Protein AF-A0ABD3FSM4-F1 (afdb_monomer_lite)

Organism: NCBI:txid2107226

Radius of gyration: 14.79 Å; chains: 1; bounding box: 34×30×39 Å

Foldseek 3Di:
DVLLVQLVVLVVQQPQDPVNQVVCCVPPNRDDHHALVSSLVSLVVVVVPDPDDALVSLQSNLVSCVVVVVNVVSLVSLVVSCPDDDDDPVSVVSNVSSVVVNVVD

pLDDT: mean 95.88, std 3.81, range [80.94, 98.75]

Structure (mmCIF, N/CA/C/O backbone):
data_AF-A0ABD3FSM4-F1
#
_entry.id   AF-A0ABD3FSM4-F1
#
loop_
_atom_site.group_PDB
_atom_site.id
_atom_site.type_symbol
_atom_site.label_atom_id
_atom_site.label_alt_id
_atom_site.label_comp_id
_atom_site.label_asym_id
_atom_site.label_entity_id
_atom_site.label_seq_id
_atom_site.pdbx_PDB_ins_code
_atom_site.Cartn_x
_atom_site.Cartn_y
_atom_site.Cartn_z
_atom_site.occupancy
_atom_site.B_iso_or_equiv
_atom_site.auth_seq_id
_atom_site.auth_comp_id
_atom_site.auth_asym_id
_atom_site.auth_atom_id
_atom_site.pdbx_PDB_model_num
ATOM 1 N N . MET A 1 1 ? -2.087 -13.486 6.071 1.00 83.88 1 MET A N 1
ATOM 2 C CA . MET A 1 1 ? -0.710 -13.033 5.758 1.00 83.88 1 MET A CA 1
ATOM 3 C C . MET A 1 1 ? -0.337 -13.217 4.281 1.00 83.88 1 MET A C 1
ATOM 5 O O . MET A 1 1 ? 0.093 -12.253 3.666 1.00 83.88 1 MET A O 1
ATOM 9 N N . THR A 1 2 ? -0.552 -14.388 3.664 1.00 94.38 2 THR A N 1
ATOM 10 C CA . THR A 1 2 ? -0.140 -14.675 2.267 1.00 94.38 2 THR A CA 1
ATOM 11 C C . THR A 1 2 ? -0.638 -13.663 1.231 1.00 94.38 2 THR A C 1
ATOM 13 O O . THR A 1 2 ? 0.160 -13.114 0.478 1.00 94.38 2 THR A O 1
ATOM 16 N N . TYR A 1 3 ? -1.939 -13.350 1.225 1.00 97.44 3 TYR A N 1
ATOM 17 C CA . TYR A 1 3 ? -2.500 -12.362 0.296 1.00 97.44 3 TYR A CA 1
ATOM 18 C C . TYR A 1 3 ? -1.924 -10.956 0.496 1.00 97.44 3 TYR A C 1
ATOM 20 O O . TYR A 1 3 ? -1.719 -10.231 -0.470 1.00 97.44 3 TYR A O 1
ATOM 28 N N . TYR A 1 4 ? -1.605 -10.584 1.737 1.00 96.88 4 TYR A N 1
ATOM 29 C CA . TYR A 1 4 ? -0.984 -9.295 2.021 1.00 96.88 4 TYR A CA 1
ATOM 30 C C . TYR A 1 4 ? 0.414 -9.210 1.397 1.00 96.88 4 TYR A C 1
ATOM 32 O O . TYR A 1 4 ? 0.713 -8.242 0.704 1.00 96.88 4 TYR A O 1
ATOM 40 N N . LEU A 1 5 ? 1.239 -1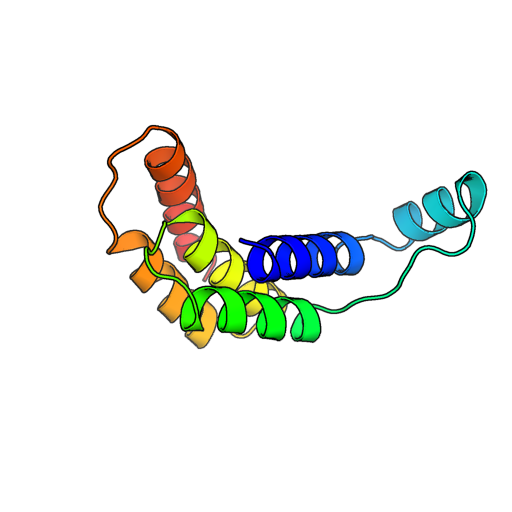0.249 1.570 1.00 97.56 5 LEU A N 1
ATOM 41 C CA . LEU A 1 5 ? 2.579 -10.309 0.979 1.00 97.56 5 LEU A CA 1
ATOM 42 C C . LEU A 1 5 ? 2.534 -10.299 -0.554 1.00 97.56 5 LEU A C 1
ATOM 44 O O . LEU A 1 5 ? 3.320 -9.587 -1.173 1.00 97.56 5 LEU A O 1
ATOM 48 N N . LEU A 1 6 ? 1.582 -11.013 -1.163 1.00 98.00 6 LEU A N 1
ATOM 49 C CA . LEU A 1 6 ? 1.358 -10.958 -2.612 1.00 98.00 6 LEU A CA 1
ATOM 50 C C . LEU A 1 6 ? 0.976 -9.546 -3.071 1.00 98.00 6 LEU A C 1
ATOM 52 O O . LEU A 1 6 ? 1.554 -9.035 -4.024 1.00 98.00 6 LEU A O 1
ATOM 56 N N . GLY A 1 7 ? 0.073 -8.876 -2.352 1.00 98.25 7 GLY A N 1
ATOM 57 C CA . GLY A 1 7 ? -0.282 -7.486 -2.631 1.00 98.25 7 GLY A CA 1
ATOM 58 C C . GLY A 1 7 ? 0.918 -6.538 -2.543 1.00 98.25 7 GLY A C 1
ATOM 59 O O . GLY A 1 7 ? 1.124 -5.716 -3.434 1.00 98.25 7 GLY A O 1
ATOM 60 N N . ARG A 1 8 ? 1.761 -6.688 -1.514 1.00 98.19 8 ARG A N 1
ATOM 61 C CA . ARG A 1 8 ? 3.007 -5.916 -1.352 1.00 98.19 8 ARG A CA 1
ATOM 62 C C . ARG A 1 8 ? 4.009 -6.184 -2.473 1.00 98.19 8 ARG A C 1
ATOM 64 O O . ARG A 1 8 ? 4.637 -5.241 -2.949 1.00 98.19 8 ARG A O 1
ATOM 71 N N . TRP A 1 9 ? 4.132 -7.434 -2.913 1.00 98.12 9 TRP A N 1
ATOM 72 C CA . TRP A 1 9 ? 4.964 -7.796 -4.057 1.00 98.12 9 TRP A CA 1
ATOM 73 C C . TRP A 1 9 ? 4.461 -7.131 -5.344 1.00 98.12 9 TRP A C 1
ATOM 75 O O . TRP A 1 9 ? 5.249 -6.495 -6.039 1.00 98.12 9 TRP A O 1
ATOM 85 N N . CYS A 1 10 ? 3.151 -7.169 -5.613 1.00 98.44 10 CYS A N 1
ATOM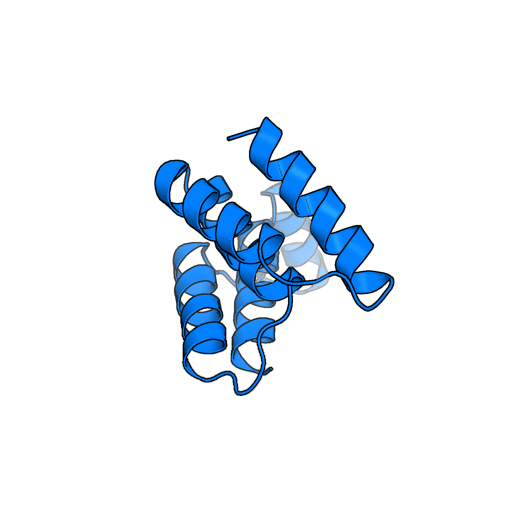 86 C CA . CYS A 1 10 ? 2.557 -6.484 -6.764 1.00 98.44 10 CYS A CA 1
ATOM 87 C C . CYS A 1 10 ? 2.837 -4.974 -6.744 1.00 98.44 10 CYS A C 1
ATOM 89 O O . CYS A 1 10 ? 3.189 -4.416 -7.780 1.00 98.44 10 CYS A O 1
ATOM 91 N N . ILE A 1 11 ? 2.749 -4.316 -5.575 1.00 98.25 11 ILE A N 1
ATOM 92 C CA . ILE A 1 11 ? 3.135 -2.898 -5.430 1.00 98.25 11 ILE A CA 1
ATOM 93 C C . ILE A 1 11 ? 4.600 -2.702 -5.812 1.00 98.25 11 ILE A C 1
ATOM 95 O O . ILE A 1 11 ? 4.894 -1.840 -6.630 1.00 98.25 11 ILE A O 1
ATOM 99 N N . ALA A 1 12 ? 5.510 -3.502 -5.250 1.00 97.81 12 ALA A N 1
ATOM 100 C CA . ALA A 1 12 ? 6.941 -3.362 -5.510 1.00 97.81 12 ALA A CA 1
ATOM 101 C C . ALA A 1 12 ? 7.272 -3.530 -7.001 1.00 97.81 12 ALA A C 1
ATOM 103 O O . ALA A 1 12 ? 8.055 -2.759 -7.547 1.00 97.81 12 ALA A O 1
ATOM 104 N N . ILE A 1 13 ? 6.636 -4.493 -7.677 1.00 97.75 13 ILE A N 1
ATOM 105 C CA 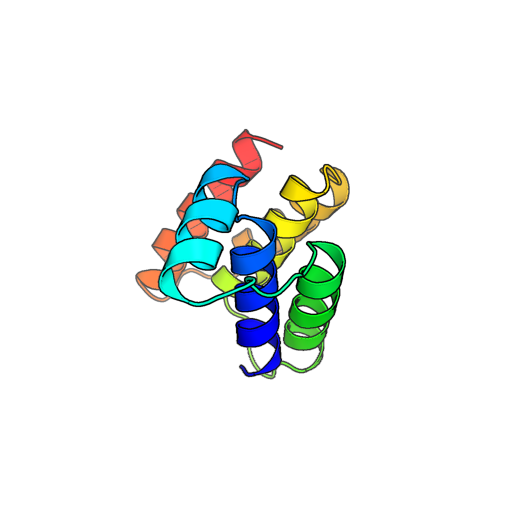. ILE A 1 13 ? 6.814 -4.700 -9.117 1.00 97.75 13 ILE A CA 1
ATOM 106 C C . ILE A 1 13 ? 6.177 -3.578 -9.938 1.00 97.75 13 ILE A C 1
ATOM 108 O O . ILE A 1 13 ? 6.764 -3.169 -10.939 1.00 97.75 13 ILE A O 1
ATOM 112 N N . ALA A 1 14 ? 5.006 -3.068 -9.550 1.00 97.50 14 ALA A N 1
ATOM 113 C CA . ALA A 1 14 ? 4.350 -1.953 -10.232 1.00 97.50 14 ALA A CA 1
ATOM 114 C C . ALA A 1 14 ? 5.131 -0.633 -10.078 1.00 97.50 14 ALA A C 1
ATOM 116 O O . ALA A 1 14 ? 5.158 0.168 -11.012 1.00 97.50 14 ALA A O 1
ATOM 117 N N . ASP A 1 15 ? 5.805 -0.445 -8.941 1.00 97.38 15 ASP A N 1
ATOM 118 C CA . ASP A 1 15 ? 6.584 0.752 -8.606 1.00 97.38 15 ASP A CA 1
ATOM 119 C C . ASP A 1 15 ? 7.914 0.857 -9.362 1.00 97.38 15 ASP A C 1
ATOM 121 O O . ASP A 1 15 ? 8.461 1.956 -9.451 1.00 97.38 15 ASP A O 1
ATOM 125 N N . LEU A 1 16 ? 8.412 -0.244 -9.942 1.00 96.94 16 LEU A N 1
ATOM 126 C CA . LEU A 1 16 ? 9.662 -0.230 -10.700 1.00 96.94 16 LEU A CA 1
ATOM 127 C C . LEU A 1 16 ? 9.599 0.779 -11.850 1.00 96.94 16 LEU A C 1
ATOM 129 O O . LEU A 1 16 ? 8.838 0.625 -12.820 1.00 96.94 16 LEU A O 1
ATOM 133 N N . THR A 1 17 ? 10.481 1.768 -11.775 1.00 96.62 17 THR A N 1
ATOM 134 C CA . THR A 1 17 ? 10.729 2.739 -12.834 1.00 96.62 17 THR A CA 1
ATOM 135 C C . THR A 1 17 ? 11.343 2.067 -14.060 1.00 96.62 17 THR A C 1
ATOM 137 O O . THR A 1 17 ? 11.891 0.964 -14.008 1.00 96.62 17 THR A O 1
ATOM 140 N N . TRP A 1 18 ? 11.308 2.755 -15.200 1.00 95.38 18 TRP A N 1
ATOM 141 C CA . TRP A 1 18 ? 11.942 2.264 -16.425 1.00 95.38 18 TRP A CA 1
ATOM 142 C C . TRP A 1 18 ? 13.438 1.954 -16.247 1.00 95.38 18 TRP A C 1
ATOM 144 O O . TRP A 1 18 ? 13.929 0.967 -16.796 1.00 95.38 18 TRP A O 1
ATOM 154 N N . LEU A 1 19 ? 14.153 2.767 -15.460 1.00 97.44 19 LEU A N 1
ATOM 155 C CA . LEU A 1 19 ? 15.579 2.569 -15.206 1.00 97.44 19 LEU A CA 1
ATOM 156 C C . LEU A 1 19 ? 15.825 1.329 -14.338 1.00 97.44 19 LEU A C 1
ATOM 158 O O . LEU A 1 19 ? 16.668 0.504 -14.683 1.00 97.44 19 LEU A O 1
ATOM 162 N N . GLU A 1 20 ? 15.054 1.157 -13.265 1.00 97.00 20 GLU A N 1
ATOM 163 C CA . GLU A 1 20 ? 15.148 -0.028 -12.402 1.00 97.00 20 GLU A CA 1
ATOM 164 C C . GLU A 1 20 ? 14.799 -1.304 -13.171 1.00 97.00 20 GLU A C 1
ATOM 166 O O . GLU A 1 20 ? 15.497 -2.309 -13.043 1.00 97.00 20 GLU A O 1
ATOM 171 N N . ARG A 1 21 ? 13.789 -1.259 -14.052 1.00 96.81 21 ARG A N 1
ATOM 172 C CA . ARG A 1 21 ? 13.452 -2.391 -14.930 1.00 96.81 21 ARG A CA 1
ATOM 173 C C . ARG A 1 21 ? 14.601 -2.762 -15.859 1.00 96.81 21 ARG A C 1
ATOM 175 O O . ARG A 1 21 ? 14.850 -3.947 -16.058 1.00 96.81 21 ARG A O 1
ATOM 182 N N . LYS A 1 22 ? 15.311 -1.775 -16.414 1.00 97.25 22 LYS A N 1
ATOM 183 C CA . LYS A 1 22 ? 16.495 -2.023 -17.250 1.00 97.25 22 LYS A CA 1
ATOM 184 C C . LYS A 1 22 ? 17.647 -2.634 -16.461 1.00 97.25 22 LYS A C 1
ATOM 186 O O . LYS A 1 22 ? 18.264 -3.580 -16.941 1.00 97.25 22 LYS A O 1
ATOM 191 N N . ALA A 1 23 ? 17.919 -2.118 -15.265 1.00 97.44 23 ALA A N 1
ATOM 192 C CA . ALA A 1 23 ? 18.959 -2.663 -14.398 1.00 97.44 23 ALA A CA 1
ATOM 193 C C . ALA A 1 23 ? 18.644 -4.114 -13.991 1.00 97.44 23 ALA A C 1
ATOM 195 O O . ALA A 1 23 ? 19.496 -4.990 -14.124 1.00 97.44 23 ALA A O 1
ATOM 196 N N . ALA A 1 24 ? 17.400 -4.390 -13.588 1.00 95.75 24 ALA A N 1
ATOM 197 C CA . ALA A 1 24 ? 16.942 -5.741 -13.275 1.00 95.75 24 ALA A CA 1
ATOM 198 C C . ALA A 1 24 ? 17.049 -6.678 -14.489 1.00 95.75 24 ALA A C 1
ATOM 200 O O . ALA A 1 24 ? 17.544 -7.793 -14.348 1.00 95.75 24 ALA A O 1
ATOM 201 N N . ALA A 1 25 ? 16.672 -6.201 -15.683 1.00 96.81 25 ALA A N 1
ATOM 202 C CA . ALA A 1 25 ? 16.789 -6.958 -16.928 1.00 96.81 25 ALA A CA 1
ATOM 203 C C . ALA A 1 25 ? 18.225 -7.398 -17.234 1.00 96.81 25 ALA A C 1
ATOM 205 O O . ALA A 1 25 ? 18.438 -8.525 -17.677 1.00 96.81 25 ALA A O 1
ATOM 206 N N . LEU A 1 26 ? 19.201 -6.521 -16.981 1.00 97.44 26 LEU A N 1
ATOM 207 C CA . LEU A 1 26 ? 20.615 -6.806 -17.210 1.00 97.44 26 LEU A CA 1
ATOM 208 C C . LEU A 1 26 ? 21.171 -7.847 -16.227 1.00 97.44 26 LEU A C 1
ATOM 210 O O . LEU A 1 26 ? 21.948 -8.705 -16.632 1.00 97.44 26 LEU A O 1
ATOM 214 N N . LEU A 1 27 ? 20.791 -7.761 -14.949 1.00 97.38 27 LEU A N 1
ATOM 215 C CA . LEU A 1 27 ? 21.348 -8.605 -13.885 1.00 97.38 27 LEU A CA 1
ATOM 216 C C . LEU A 1 27 ? 20.645 -9.962 -13.755 1.00 97.38 27 LEU A C 1
ATOM 218 O O . LEU A 1 27 ? 21.294 -10.964 -13.465 1.00 97.38 27 LEU A O 1
ATOM 222 N N . PHE A 1 28 ? 19.325 -9.992 -13.945 1.00 95.94 28 PHE A N 1
ATOM 223 C CA . PHE A 1 28 ? 18.472 -11.130 -13.585 1.00 95.94 28 PHE A CA 1
ATOM 224 C C . PHE A 1 28 ? 17.551 -11.595 -14.724 1.00 95.94 28 PHE A C 1
ATOM 226 O O . PHE A 1 28 ? 16.744 -12.502 -14.530 1.00 95.94 28 PHE A O 1
ATOM 233 N N . GLY A 1 29 ? 17.656 -10.996 -15.913 1.00 95.50 29 GLY A N 1
ATOM 234 C CA . GLY A 1 29 ? 16.711 -11.218 -17.008 1.00 95.50 29 GLY A CA 1
ATOM 235 C C . GLY A 1 29 ? 15.414 -10.421 -16.838 1.00 95.50 29 GLY A C 1
ATOM 236 O O . GLY A 1 29 ? 15.263 -9.645 -15.894 1.00 95.50 29 GLY A O 1
ATOM 237 N N . LYS A 1 30 ? 14.476 -10.566 -17.788 1.00 94.69 30 LYS A N 1
ATOM 238 C CA . LYS A 1 30 ? 13.258 -9.736 -17.852 1.00 94.69 30 LYS A CA 1
ATOM 239 C C . LYS A 1 30 ? 12.526 -9.749 -16.492 1.00 94.69 30 LYS A C 1
ATOM 241 O O . LYS A 1 30 ? 12.057 -10.816 -16.092 1.00 94.69 30 LYS A O 1
ATOM 246 N N . PRO A 1 31 ? 12.389 -8.597 -15.802 1.00 93.50 31 PRO A N 1
ATOM 247 C CA . PRO A 1 31 ? 11.687 -8.559 -14.529 1.00 93.50 31 PRO A CA 1
ATOM 248 C C . PRO A 1 31 ? 10.204 -8.896 -14.734 1.00 93.50 31 PRO A C 1
ATOM 250 O O . PRO A 1 31 ? 9.653 -8.600 -15.802 1.00 93.50 31 PRO A O 1
ATOM 253 N N . PRO A 1 32 ? 9.544 -9.487 -13.726 1.00 94.69 32 PRO A N 1
ATOM 254 C CA . PRO A 1 32 ? 8.116 -9.749 -13.793 1.00 94.69 32 PRO A CA 1
ATOM 255 C C . PRO A 1 32 ? 7.320 -8.447 -13.956 1.00 94.69 32 PRO A C 1
ATOM 257 O O . PRO A 1 32 ? 7.793 -7.341 -13.671 1.00 94.69 32 PRO A O 1
ATOM 260 N N . GLU A 1 33 ? 6.084 -8.593 -14.415 1.00 95.12 33 GLU A N 1
ATOM 261 C CA . GLU A 1 33 ? 5.125 -7.503 -14.562 1.00 95.12 33 GLU A CA 1
ATOM 262 C C . GLU A 1 33 ? 3.983 -7.707 -13.565 1.00 95.12 33 GLU A C 1
ATOM 264 O O . GLU A 1 33 ? 3.580 -8.835 -13.288 1.00 95.12 33 GLU A O 1
ATOM 269 N N . SER A 1 34 ? 3.499 -6.606 -12.997 1.00 97.75 34 SER A N 1
ATOM 270 C CA . SER A 1 34 ? 2.307 -6.573 -12.158 1.00 97.75 34 SER A CA 1
ATOM 271 C C . SER A 1 34 ? 1.751 -5.150 -12.123 1.00 97.75 34 SER A C 1
ATOM 273 O O . SER A 1 34 ? 2.367 -4.218 -12.649 1.00 97.75 34 SER A O 1
ATOM 275 N N . SER A 1 35 ? 0.577 -4.977 -11.524 1.00 98.31 35 SER A N 1
ATOM 276 C CA . SER A 1 35 ? -0.162 -3.718 -11.517 1.00 98.31 35 SER A CA 1
ATOM 277 C C . SER A 1 35 ? -0.723 -3.359 -10.142 1.00 98.31 35 SER A C 1
ATOM 279 O O . SER A 1 35 ? -0.889 -4.198 -9.254 1.00 98.31 35 SER A O 1
ATOM 281 N N . TYR A 1 36 ? -1.103 -2.090 -9.993 1.00 98.50 36 TYR A N 1
ATOM 282 C CA . TYR A 1 36 ? -1.848 -1.629 -8.825 1.00 98.50 36 TYR A CA 1
ATOM 283 C C . TYR A 1 36 ? -3.226 -2.296 -8.692 1.00 98.50 36 TYR A C 1
ATOM 285 O O . TYR A 1 36 ? -3.720 -2.429 -7.577 1.00 98.50 36 TYR A O 1
ATOM 293 N N . ASP A 1 37 ? -3.840 -2.743 -9.790 1.00 98.38 37 ASP A N 1
ATOM 294 C CA . ASP A 1 37 ? -5.107 -3.485 -9.753 1.00 98.38 37 ASP A CA 1
ATOM 295 C C . ASP A 1 37 ? -4.941 -4.883 -9.155 1.00 98.38 37 ASP A C 1
ATOM 297 O O . ASP A 1 37 ? -5.726 -5.296 -8.300 1.00 98.38 37 ASP A O 1
ATOM 301 N N . GLU A 1 38 ? -3.878 -5.595 -9.536 1.00 98.31 38 GLU A N 1
ATOM 302 C CA . GLU A 1 38 ? -3.536 -6.881 -8.922 1.00 98.31 38 GLU A CA 1
ATOM 303 C C . GLU A 1 38 ? -3.180 -6.722 -7.445 1.00 98.31 38 GLU A C 1
ATOM 305 O O . GLU A 1 38 ? -3.677 -7.479 -6.607 1.00 98.31 38 GLU A O 1
ATOM 310 N N . ALA A 1 39 ? -2.389 -5.695 -7.112 1.00 98.56 39 ALA A N 1
ATOM 311 C CA . ALA A 1 39 ? -2.081 -5.367 -5.726 1.00 98.56 39 ALA A CA 1
ATOM 312 C C . ALA A 1 39 ? -3.358 -5.151 -4.908 1.00 98.56 39 ALA A C 1
ATOM 314 O O . ALA A 1 39 ? -3.518 -5.740 -3.838 1.00 98.56 39 ALA A O 1
ATOM 315 N N . LEU A 1 40 ? -4.290 -4.348 -5.427 1.00 98.44 40 LEU A N 1
ATOM 316 C CA . LEU A 1 40 ? -5.540 -4.043 -4.746 1.00 98.44 40 LEU A CA 1
ATOM 317 C C . LEU A 1 40 ? -6.398 -5.295 -4.545 1.00 98.44 40 LEU A C 1
ATOM 319 O O . LEU A 1 40 ? -6.898 -5.516 -3.444 1.00 98.44 40 LEU A O 1
ATOM 323 N N . LYS A 1 41 ? -6.516 -6.148 -5.569 1.00 98.50 41 LYS A N 1
ATOM 324 C CA . LYS A 1 41 ? -7.235 -7.427 -5.481 1.00 98.50 41 LYS A CA 1
ATOM 325 C C . LYS A 1 41 ? -6.703 -8.289 -4.335 1.00 98.50 41 LYS A C 1
ATOM 327 O O . LYS A 1 41 ? -7.488 -8.796 -3.533 1.00 98.50 41 LYS A O 1
ATOM 332 N N . PHE A 1 42 ? -5.384 -8.448 -4.237 1.00 98.56 42 PHE A N 1
ATOM 333 C CA . PHE A 1 42 ? -4.782 -9.256 -3.179 1.00 98.56 42 PHE A CA 1
ATOM 334 C C . PHE A 1 42 ? -4.893 -8.604 -1.801 1.00 98.56 42 PHE A C 1
ATOM 336 O O . PHE A 1 42 ? -5.200 -9.296 -0.834 1.00 98.56 42 PHE A O 1
ATOM 343 N N . LEU A 1 43 ? -4.706 -7.288 -1.687 1.00 98.25 43 LEU A N 1
ATOM 344 C CA . LEU A 1 43 ? -4.820 -6.596 -0.401 1.00 98.25 43 LEU A CA 1
ATOM 345 C C . LEU A 1 43 ? -6.255 -6.582 0.135 1.00 98.25 43 LEU A C 1
ATOM 347 O O . LEU A 1 43 ? -6.451 -6.817 1.325 1.00 98.25 43 LEU A O 1
ATOM 351 N N . LEU A 1 44 ? -7.256 -6.374 -0.725 1.00 98.00 44 LEU A N 1
ATOM 352 C CA . LEU A 1 44 ? -8.664 -6.480 -0.335 1.00 98.00 44 LEU A CA 1
ATOM 353 C C . LEU A 1 44 ? -9.007 -7.908 0.088 1.00 98.00 44 LEU A C 1
ATOM 355 O O . LEU A 1 44 ? -9.656 -8.094 1.113 1.00 98.00 44 LEU A O 1
ATOM 359 N N . LYS A 1 45 ? -8.500 -8.923 -0.629 1.00 97.88 45 LYS A N 1
ATOM 360 C CA . LYS A 1 45 ? -8.670 -10.315 -0.198 1.00 97.88 45 LYS A CA 1
ATOM 361 C C . LYS A 1 45 ? -7.998 -10.578 1.147 1.00 97.88 45 LYS A C 1
ATOM 363 O O . LYS A 1 45 ? -8.532 -11.325 1.958 1.00 97.88 45 LYS A O 1
ATOM 368 N N . ALA A 1 46 ? -6.837 -9.971 1.391 1.00 96.62 46 ALA A N 1
ATOM 369 C CA . ALA A 1 46 ? -6.136 -10.080 2.662 1.00 96.62 46 ALA A CA 1
ATOM 370 C C . ALA A 1 46 ? -6.936 -9.479 3.821 1.00 96.62 46 ALA A C 1
ATOM 372 O O . ALA A 1 46 ? -6.861 -10.022 4.915 1.00 96.62 46 ALA A O 1
ATOM 373 N N . ASP A 1 47 ? -7.660 -8.384 3.588 1.00 95.88 47 ASP A N 1
ATOM 374 C CA . ASP A 1 47 ? -8.552 -7.771 4.574 1.00 95.88 47 ASP A CA 1
ATOM 375 C C . ASP A 1 47 ? -9.806 -8.623 4.816 1.00 95.88 47 ASP A C 1
ATOM 377 O O . ASP A 1 47 ? -10.146 -8.891 5.962 1.00 95.88 47 ASP A O 1
ATOM 381 N N . GLU A 1 48 ? -10.416 -9.142 3.745 1.00 95.88 48 GLU A N 1
ATOM 382 C CA . GLU A 1 48 ? -11.614 -9.995 3.789 1.00 95.88 48 GLU A CA 1
ATOM 383 C C . GLU A 1 48 ? -11.418 -11.274 4.621 1.00 95.88 48 GLU A C 1
ATOM 385 O O . GLU A 1 48 ? -12.314 -11.674 5.358 1.00 95.88 48 GLU A O 1
ATOM 390 N N . VAL A 1 49 ? -10.261 -11.936 4.502 1.00 95.88 49 VAL A N 1
ATOM 391 C CA . VAL A 1 49 ? -10.008 -13.232 5.168 1.00 95.88 49 VAL A CA 1
ATOM 392 C C . VAL A 1 49 ? -9.313 -13.108 6.523 1.00 95.88 49 VAL A C 1
ATOM 394 O O . VAL A 1 49 ? -8.935 -14.120 7.114 1.00 95.88 49 VAL A O 1
ATOM 397 N N . ALA A 1 50 ? -9.043 -11.892 6.989 1.00 90.19 50 ALA A N 1
ATOM 398 C CA . ALA A 1 50 ? -8.255 -11.708 8.195 1.00 90.19 50 ALA A CA 1
ATOM 399 C C . ALA A 1 50 ? -9.079 -11.899 9.471 1.00 90.19 50 ALA A C 1
ATOM 401 O O . ALA A 1 50 ? -10.185 -11.386 9.598 1.00 90.19 50 ALA A O 1
ATOM 402 N N . THR A 1 51 ? -8.485 -12.577 10.451 1.00 88.88 51 THR A N 1
ATOM 403 C CA . THR A 1 51 ? -9.047 -12.733 11.802 1.00 88.88 51 THR A CA 1
ATOM 404 C C . THR A 1 51 ? -8.799 -11.514 12.688 1.00 88.88 51 THR A C 1
ATOM 406 O O . THR A 1 51 ? -9.580 -11.231 13.586 1.00 88.88 51 THR A O 1
ATOM 409 N N . GLU A 1 52 ? -7.725 -10.775 12.418 1.00 87.62 52 GLU A N 1
ATOM 410 C CA . GLU A 1 52 ? -7.354 -9.539 13.110 1.00 87.62 52 GLU A CA 1
ATOM 411 C C . GLU A 1 52 ? -7.054 -8.467 12.071 1.00 87.62 52 GLU A C 1
ATOM 413 O O . GLU A 1 52 ? -6.628 -8.803 10.967 1.00 87.62 52 GLU A O 1
ATOM 418 N N . VAL A 1 53 ? -7.238 -7.183 12.389 1.00 88.44 53 VAL A N 1
ATOM 419 C CA . VAL A 1 53 ? -6.929 -6.056 11.492 1.00 88.44 53 VAL A CA 1
ATOM 420 C C . VAL A 1 53 ? -5.860 -5.165 12.113 1.00 88.44 53 VAL A C 1
ATOM 422 O O . VAL A 1 53 ? -5.997 -4.725 13.245 1.00 88.44 53 VAL A O 1
ATOM 425 N N . TRP A 1 54 ? -4.804 -4.890 11.349 1.00 91.44 54 TRP A N 1
ATOM 426 C CA . TRP A 1 54 ? -3.675 -4.040 11.745 1.00 91.44 54 TRP A CA 1
ATOM 427 C C . TRP A 1 54 ? -3.500 -2.858 10.790 1.00 91.44 54 TRP A C 1
ATOM 429 O O . TRP A 1 54 ? -3.888 -2.919 9.615 1.00 91.44 54 TRP A O 1
ATOM 439 N N . LYS A 1 55 ? -2.916 -1.774 11.303 1.00 94.19 55 LYS A N 1
ATOM 440 C CA . LYS A 1 55 ? -2.924 -0.455 10.659 1.00 94.19 55 LYS A CA 1
ATOM 441 C C . LYS A 1 55 ? -2.218 -0.430 9.303 1.00 94.19 55 LYS A C 1
ATOM 443 O O . LYS A 1 55 ? -2.786 0.071 8.331 1.00 94.19 55 LYS A O 1
ATOM 448 N N . GLU A 1 56 ? -1.036 -1.035 9.215 1.00 94.31 56 GLU A N 1
ATOM 449 C CA . GLU A 1 56 ? -0.222 -1.085 7.991 1.00 94.31 56 GLU A CA 1
ATOM 450 C C . GLU A 1 56 ? -0.961 -1.759 6.817 1.00 94.31 56 GLU A C 1
ATOM 452 O O . GLU A 1 56 ? -0.793 -1.365 5.663 1.00 94.31 56 GLU A O 1
ATOM 457 N N . ARG A 1 57 ? -1.836 -2.745 7.066 1.00 95.06 57 ARG A N 1
ATOM 458 C CA . ARG A 1 57 ? -2.635 -3.364 5.987 1.00 95.06 57 ARG A CA 1
ATOM 459 C C . ARG A 1 57 ? -3.634 -2.401 5.376 1.00 95.06 57 ARG A C 1
ATOM 461 O O . ARG A 1 57 ? -3.720 -2.322 4.153 1.00 95.06 57 ARG A O 1
ATOM 468 N N . LEU A 1 58 ? -4.387 -1.693 6.212 1.00 97.38 58 LEU A N 1
ATOM 469 C CA . LEU A 1 58 ? -5.368 -0.720 5.735 1.00 97.38 58 LEU A CA 1
ATOM 470 C C . LEU A 1 58 ? -4.666 0.432 5.008 1.00 97.38 58 LEU A C 1
ATOM 472 O O . LEU A 1 58 ? -5.129 0.891 3.962 1.00 97.38 58 LEU A O 1
ATOM 476 N N . LEU A 1 59 ? -3.500 0.836 5.517 1.00 97.62 59 LEU A N 1
ATOM 477 C CA . LEU A 1 59 ? -2.655 1.836 4.882 1.00 97.62 59 LEU A CA 1
ATOM 478 C C . LEU A 1 59 ? -2.142 1.383 3.506 1.00 97.62 59 LEU A C 1
ATOM 480 O O . LEU A 1 59 ? -2.177 2.177 2.567 1.00 97.62 59 LEU A O 1
ATOM 484 N N . ALA A 1 60 ? -1.724 0.124 3.348 1.00 98.00 60 ALA A N 1
ATOM 485 C CA . ALA A 1 60 ? -1.300 -0.404 2.050 1.00 98.00 60 ALA A CA 1
ATOM 486 C C . ALA A 1 60 ? -2.425 -0.312 1.002 1.00 98.00 60 ALA A C 1
ATOM 488 O O . ALA A 1 60 ? -2.180 0.098 -0.132 1.00 98.00 60 ALA A O 1
ATOM 489 N N . ILE A 1 61 ? -3.673 -0.615 1.383 1.00 98.56 61 ILE A N 1
ATOM 490 C CA . ILE A 1 61 ? -4.840 -0.466 0.496 1.00 98.56 61 ILE A CA 1
ATOM 491 C C . ILE A 1 6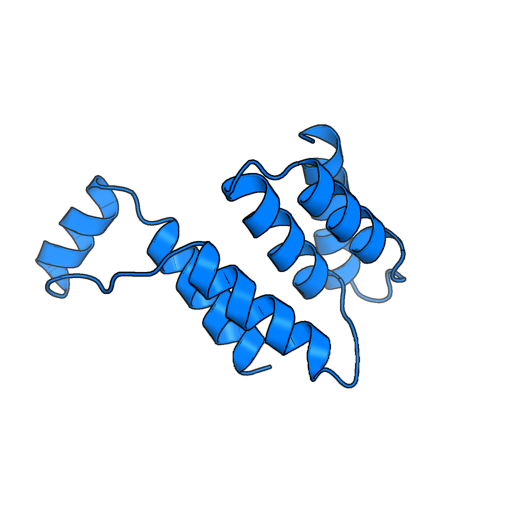1 ? -5.032 1.007 0.104 1.00 98.56 61 ILE A C 1
ATOM 493 O O . ILE A 1 61 ? -5.179 1.325 -1.079 1.00 98.56 61 ILE A O 1
ATOM 497 N N . ALA A 1 62 ? -4.970 1.921 1.076 1.00 98.50 62 ALA A N 1
ATOM 498 C CA . ALA A 1 62 ? -5.094 3.355 0.826 1.00 98.50 62 ALA A CA 1
ATOM 499 C C . ALA A 1 62 ? -4.014 3.895 -0.128 1.00 98.50 62 ALA A C 1
ATOM 501 O O . ALA A 1 62 ? -4.314 4.675 -1.033 1.00 98.50 62 ALA A O 1
ATOM 502 N N . GLN A 1 63 ? -2.761 3.463 0.045 1.00 98.50 63 GLN A N 1
ATOM 503 C CA . GLN A 1 63 ? -1.638 3.850 -0.814 1.00 98.50 63 GLN A CA 1
ATOM 504 C C . GLN A 1 63 ? -1.851 3.411 -2.264 1.00 98.50 63 GLN A C 1
ATOM 506 O O . GLN A 1 63 ? -1.544 4.170 -3.185 1.00 98.50 63 GLN A O 1
ATOM 511 N N . VAL A 1 64 ? -2.405 2.215 -2.478 1.00 98.56 64 VAL A N 1
ATOM 512 C CA . VAL A 1 64 ? -2.717 1.715 -3.822 1.00 98.56 64 VAL A CA 1
ATOM 513 C C . VAL A 1 64 ? -3.821 2.546 -4.472 1.00 98.56 64 VAL A C 1
ATOM 515 O O . VAL A 1 64 ? -3.647 2.980 -5.610 1.00 98.56 64 VAL A O 1
ATOM 518 N N . TYR A 1 65 ? -4.906 2.860 -3.756 1.00 98.75 65 TYR A N 1
ATOM 519 C CA . TYR A 1 65 ? -5.939 3.765 -4.277 1.00 98.75 65 TYR A CA 1
ATOM 520 C C . TYR A 1 65 ? -5.380 5.156 -4.611 1.00 98.75 65 TYR A C 1
ATOM 522 O O . TYR A 1 65 ? -5.663 5.686 -5.686 1.00 98.75 65 TYR A O 1
ATOM 530 N N . HIS A 1 66 ? -4.504 5.712 -3.765 1.00 98.50 66 HIS A N 1
ATOM 531 C CA . HIS A 1 66 ? -3.820 6.976 -4.052 1.00 98.50 66 HIS A CA 1
ATOM 532 C C . HIS A 1 66 ? -2.960 6.884 -5.326 1.00 98.50 66 HIS A C 1
ATOM 534 O O . HIS A 1 66 ? -3.031 7.764 -6.182 1.00 98.50 66 HIS A O 1
ATOM 540 N N . LYS A 1 67 ? -2.168 5.814 -5.498 1.00 97.69 67 LYS A N 1
ATOM 541 C CA . LYS A 1 67 ? -1.364 5.574 -6.717 1.00 97.69 67 LYS A CA 1
ATOM 542 C C . LYS A 1 67 ? -2.236 5.419 -7.969 1.00 97.69 67 LYS A C 1
ATOM 544 O O . LYS A 1 67 ? -1.838 5.857 -9.046 1.00 97.69 67 LYS A O 1
ATOM 549 N N . LYS A 1 68 ? -3.446 4.874 -7.818 1.00 97.75 68 LYS A N 1
ATOM 550 C CA . LYS A 1 68 ? -4.480 4.806 -8.864 1.00 97.75 68 LYS A CA 1
ATOM 551 C C . LYS A 1 68 ? -5.257 6.116 -9.063 1.00 97.75 68 LYS A C 1
ATOM 553 O O . LYS A 1 68 ? -6.105 6.167 -9.946 1.00 97.75 68 LYS A O 1
ATOM 558 N N . LYS A 1 69 ? -4.952 7.168 -8.291 1.00 97.88 69 LYS A N 1
ATOM 559 C CA . LYS A 1 69 ? -5.635 8.476 -8.284 1.00 97.88 69 LYS A CA 1
ATOM 560 C C . LYS A 1 69 ? -7.116 8.418 -7.884 1.00 97.88 69 LYS A C 1
ATOM 562 O O . LYS A 1 69 ? -7.857 9.365 -8.125 1.00 97.88 69 LYS A O 1
ATOM 567 N N . ASP A 1 70 ? -7.538 7.338 -7.233 1.00 98.44 70 ASP A N 1
ATOM 568 C CA . ASP A 1 70 ? -8.854 7.241 -6.603 1.00 98.44 70 ASP A CA 1
ATOM 569 C C . ASP A 1 70 ? -8.759 7.791 -5.175 1.00 98.44 70 ASP A C 1
ATOM 571 O O . ASP A 1 70 ? -8.631 7.071 -4.180 1.00 98.44 70 ASP A O 1
ATOM 575 N N . TYR A 1 71 ? -8.724 9.120 -5.089 1.00 98.44 71 TYR A N 1
ATOM 576 C CA . TYR A 1 71 ? -8.568 9.836 -3.827 1.00 98.44 71 TYR A CA 1
ATOM 577 C C . TYR A 1 71 ? -9.740 9.634 -2.849 1.00 98.44 71 TYR A C 1
ATOM 579 O O . TYR A 1 71 ? -9.469 9.488 -1.653 1.00 98.44 71 TYR A O 1
ATOM 587 N N . PRO A 1 72 ? -11.015 9.564 -3.291 1.00 98.56 72 PRO A N 1
ATOM 588 C CA . PRO A 1 72 ? -12.130 9.246 -2.398 1.00 98.56 72 PRO A CA 1
ATOM 589 C C . PRO A 1 72 ? -11.983 7.876 -1.720 1.00 98.56 72 PRO A C 1
ATOM 591 O O . PRO A 1 72 ? -12.130 7.771 -0.494 1.00 98.56 72 PRO A O 1
ATOM 594 N N . ALA A 1 73 ? -11.634 6.831 -2.480 1.00 98.38 73 ALA A N 1
ATOM 595 C CA . ALA A 1 73 ? -11.394 5.512 -1.903 1.00 98.38 73 ALA A CA 1
ATOM 596 C C . ALA A 1 73 ? -10.166 5.532 -0.985 1.00 98.38 73 ALA A C 1
ATOM 598 O O . ALA A 1 73 ? -10.236 5.042 0.145 1.00 98.38 73 ALA A O 1
ATOM 599 N N . ALA A 1 74 ? -9.068 6.168 -1.408 1.00 98.69 74 ALA A N 1
ATOM 600 C CA . ALA A 1 74 ? -7.869 6.300 -0.584 1.00 98.69 74 ALA A CA 1
ATOM 601 C C . ALA A 1 74 ? -8.184 6.944 0.776 1.00 98.69 74 ALA A C 1
ATOM 603 O O . ALA A 1 74 ? -7.833 6.379 1.811 1.00 98.69 74 ALA A O 1
ATOM 604 N N . ARG A 1 75 ? -8.920 8.064 0.791 1.00 98.69 75 ARG A N 1
ATOM 605 C CA . ARG A 1 75 ? -9.327 8.768 2.019 1.00 98.69 75 ARG A CA 1
ATOM 606 C C . ARG A 1 75 ? -10.165 7.873 2.931 1.00 98.69 75 ARG A C 1
ATOM 608 O O . ARG A 1 75 ? -9.918 7.824 4.134 1.00 98.69 75 ARG A O 1
ATOM 615 N N . THR A 1 76 ? -11.093 7.108 2.356 1.00 98.62 76 THR A N 1
ATOM 616 C CA . THR A 1 76 ? -11.906 6.130 3.099 1.00 98.62 76 THR A CA 1
ATOM 617 C C . THR A 1 76 ? -11.026 5.111 3.828 1.00 98.62 76 THR A C 1
ATOM 619 O O . THR A 1 76 ? -11.212 4.868 5.020 1.00 98.62 76 THR A O 1
ATOM 622 N N . TRP A 1 77 ? -10.031 4.540 3.146 1.00 98.50 77 TRP A N 1
ATOM 623 C CA . TRP A 1 77 ? -9.129 3.550 3.744 1.00 98.50 77 TRP A CA 1
ATOM 624 C C . TRP A 1 77 ? -8.142 4.155 4.748 1.00 98.50 77 TRP A C 1
ATOM 626 O O . TRP A 1 77 ? -7.868 3.525 5.770 1.00 98.50 77 TRP A O 1
ATOM 636 N N . VAL A 1 78 ? -7.674 5.389 4.529 1.00 98.50 78 VAL A N 1
ATOM 637 C CA . VAL A 1 78 ? -6.869 6.114 5.526 1.00 98.50 78 VAL A CA 1
ATOM 638 C C . VAL A 1 78 ? -7.657 6.323 6.817 1.00 98.50 78 VAL A C 1
ATOM 640 O O . VAL A 1 78 ? -7.133 6.049 7.894 1.00 98.50 78 VAL A O 1
ATOM 643 N N . HIS A 1 79 ? -8.923 6.741 6.739 1.00 98.50 79 HIS A N 1
ATOM 644 C CA . HIS A 1 79 ? -9.750 6.905 7.937 1.00 98.50 79 HIS A CA 1
ATOM 645 C C . HIS A 1 79 ? -9.962 5.586 8.684 1.00 98.50 79 HIS A C 1
ATOM 647 O O . HIS A 1 79 ? -9.851 5.570 9.909 1.00 98.50 79 HIS A O 1
ATOM 653 N N . LYS A 1 80 ? -10.172 4.468 7.972 1.00 97.38 80 LYS A N 1
ATOM 654 C CA . LYS A 1 80 ? -10.219 3.138 8.604 1.00 97.38 80 LYS A CA 1
ATOM 655 C C . LYS A 1 80 ? -8.913 2.811 9.340 1.00 97.38 80 LYS A C 1
ATOM 657 O O . LYS A 1 80 ? -8.958 2.319 10.461 1.00 97.38 80 LYS A O 1
ATOM 662 N N . ALA A 1 81 ? -7.757 3.112 8.743 1.00 97.12 81 ALA A N 1
ATOM 663 C CA . ALA A 1 81 ? -6.455 2.894 9.377 1.00 97.12 81 ALA A CA 1
ATOM 664 C C . ALA A 1 81 ? -6.270 3.753 10.643 1.00 97.12 81 ALA A C 1
ATOM 666 O O . ALA A 1 81 ? -5.826 3.253 11.680 1.00 97.12 81 ALA A O 1
ATOM 667 N N . LEU A 1 82 ? -6.639 5.035 10.583 1.00 97.00 82 LEU A N 1
ATOM 668 C CA . LEU A 1 82 ? -6.534 5.966 11.711 1.00 97.00 82 LEU A CA 1
ATOM 669 C C . LEU A 1 82 ? -7.501 5.635 12.857 1.00 97.00 82 LEU A C 1
ATOM 671 O O . LEU A 1 82 ? -7.192 5.954 13.999 1.00 97.00 82 LEU A O 1
ATOM 675 N N . ALA A 1 83 ? -8.627 4.978 12.568 1.00 96.38 83 ALA A N 1
ATOM 676 C CA . ALA A 1 83 ? -9.596 4.548 13.575 1.00 96.38 83 ALA A CA 1
ATOM 677 C C . ALA A 1 83 ? -9.132 3.341 14.410 1.00 96.38 83 ALA A C 1
ATOM 679 O O . ALA A 1 83 ? -9.661 3.114 15.496 1.00 96.38 83 ALA A O 1
ATOM 680 N N . LEU A 1 84 ? -8.159 2.558 13.926 1.00 94.50 84 LEU A N 1
ATOM 681 C CA . LEU A 1 84 ? -7.575 1.478 14.723 1.00 94.50 84 LEU A CA 1
ATOM 682 C C . LEU A 1 84 ? -6.732 2.055 15.878 1.00 94.50 84 LEU A C 1
ATOM 684 O O . LEU A 1 84 ? -6.053 3.068 15.674 1.00 94.50 84 LEU A O 1
ATOM 688 N N . PRO A 1 85 ? -6.690 1.401 17.052 1.00 91.56 85 PRO A N 1
ATOM 689 C CA . PRO A 1 85 ? -5.819 1.820 18.148 1.00 91.56 85 PRO A CA 1
ATOM 690 C C . PRO A 1 85 ? -4.334 1.766 17.747 1.00 91.56 85 PRO A C 1
ATOM 692 O O . 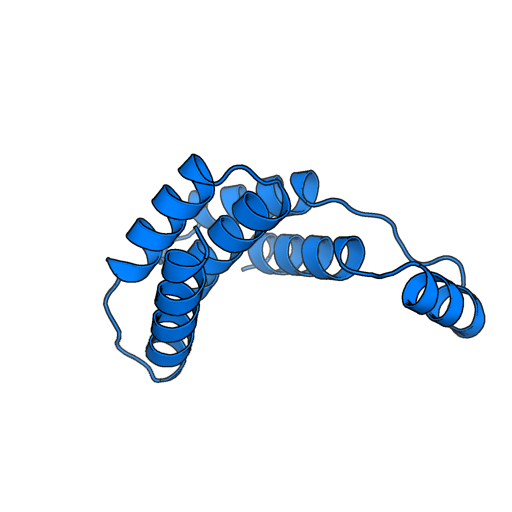PRO A 1 85 ? -3.964 1.138 16.752 1.00 91.56 85 PRO A O 1
ATOM 695 N N . THR A 1 86 ? -3.493 2.463 18.507 1.00 89.56 86 THR A N 1
ATOM 696 C CA . THR A 1 86 ? -2.027 2.389 18.435 1.00 89.56 86 THR A CA 1
ATOM 697 C C . THR A 1 86 ? -1.537 1.696 19.699 1.00 89.56 86 THR A C 1
ATOM 699 O O . THR A 1 86 ? -1.586 2.294 20.773 1.00 89.56 86 THR A O 1
ATOM 702 N N . GLY A 1 87 ? -1.175 0.415 19.597 1.00 80.94 87 GLY A N 1
ATOM 703 C CA . GLY A 1 87 ? -0.758 -0.393 20.751 1.00 80.94 87 GLY A CA 1
ATOM 704 C C . GLY A 1 87 ? 0.731 -0.735 20.759 1.00 80.94 87 GLY A C 1
ATOM 705 O O . GLY A 1 87 ? 1.288 -0.999 21.821 1.00 80.94 87 GLY A O 1
ATOM 706 N N . LEU A 1 88 ? 1.366 -0.728 19.585 1.00 82.62 88 LEU A N 1
ATOM 707 C CA . LEU A 1 88 ? 2.779 -1.044 19.380 1.00 82.62 88 LEU A CA 1
ATOM 708 C C . LEU A 1 88 ? 3.477 0.085 18.609 1.00 82.62 88 LEU A C 1
ATOM 710 O O . LEU A 1 88 ? 2.830 0.833 17.879 1.00 82.62 88 LEU A O 1
ATOM 714 N N . GLU A 1 89 ? 4.806 0.154 18.695 1.00 83.25 89 GLU A N 1
ATOM 715 C CA . GLU A 1 89 ? 5.626 1.126 17.947 1.00 83.25 89 GLU A CA 1
ATOM 716 C C . GLU A 1 89 ? 5.344 1.083 16.429 1.00 83.25 89 GLU A C 1
ATOM 718 O O . GLU A 1 89 ? 5.230 2.111 15.761 1.00 83.25 89 GLU A O 1
ATOM 723 N N . GLU A 1 90 ? 5.129 -0.111 15.868 1.00 84.00 90 GLU A N 1
ATOM 724 C CA . GLU A 1 90 ? 4.795 -0.279 14.448 1.00 84.00 90 GLU A CA 1
ATOM 725 C C . GLU A 1 90 ? 3.436 0.354 14.076 1.00 84.00 90 GLU A C 1
ATOM 727 O O . GLU A 1 90 ? 3.255 0.850 12.953 1.00 84.00 90 GLU A O 1
ATOM 732 N N . ASP A 1 91 ? 2.491 0.412 15.022 1.00 88.81 91 ASP A N 1
ATOM 733 C CA . ASP A 1 91 ? 1.220 1.106 14.826 1.00 88.81 91 ASP A CA 1
ATOM 734 C C . ASP A 1 91 ? 1.404 2.622 14.801 1.00 88.81 91 ASP A C 1
ATOM 736 O O . ASP A 1 91 ? 0.703 3.286 14.037 1.00 88.81 91 ASP A O 1
ATOM 740 N N . GLU A 1 92 ? 2.324 3.171 15.599 1.00 92.88 92 GLU A N 1
ATOM 741 C CA . GLU A 1 92 ? 2.626 4.608 15.630 1.00 92.88 92 GLU A CA 1
ATOM 742 C C . GLU A 1 92 ? 3.231 5.057 14.300 1.00 92.88 92 GLU A C 1
ATOM 744 O O . GLU A 1 92 ? 2.703 5.965 13.654 1.00 92.88 92 GLU A O 1
ATOM 749 N N . ILE A 1 93 ? 4.240 4.332 13.805 1.00 94.56 93 ILE A N 1
ATOM 750 C CA . ILE A 1 93 ? 4.845 4.580 12.487 1.00 94.56 93 ILE A CA 1
ATOM 751 C C . ILE A 1 93 ? 3.774 4.522 11.387 1.00 94.56 93 ILE A C 1
ATOM 753 O O . ILE A 1 93 ? 3.715 5.369 10.489 1.00 94.56 93 ILE A O 1
ATOM 757 N N . SER A 1 94 ? 2.901 3.515 11.441 1.00 94.81 94 SER A N 1
ATOM 758 C CA . SER A 1 94 ? 1.798 3.371 10.486 1.00 94.81 94 SER A CA 1
ATOM 759 C C . SER A 1 94 ? 0.777 4.508 10.610 1.00 94.81 94 SER A C 1
ATOM 761 O O . SER A 1 94 ? 0.204 4.944 9.608 1.00 94.81 94 SER A O 1
ATOM 763 N N . HIS A 1 95 ? 0.551 5.016 11.822 1.00 96.06 95 HIS A N 1
ATOM 764 C CA . HIS A 1 95 ? -0.370 6.114 12.093 1.00 96.06 95 HIS A CA 1
ATOM 765 C C . HIS A 1 95 ? 0.161 7.427 11.513 1.00 96.06 95 HIS A C 1
ATOM 767 O O . HIS A 1 95 ? -0.566 8.121 10.801 1.00 96.06 95 HIS A O 1
ATOM 773 N N . GLU A 1 96 ? 1.441 7.730 11.719 1.00 96.44 96 GLU A N 1
ATOM 774 C CA . GLU A 1 96 ? 2.096 8.903 11.135 1.00 96.44 96 GLU A CA 1
ATOM 775 C C . GLU A 1 96 ? 2.065 8.868 9.605 1.00 96.44 96 GLU A C 1
ATOM 777 O O . GLU A 1 96 ? 1.696 9.854 8.959 1.00 96.44 96 GLU A O 1
ATOM 782 N N . LYS A 1 97 ? 2.368 7.710 9.000 1.00 97.56 97 LYS A N 1
ATOM 783 C CA . LYS A 1 97 ? 2.262 7.528 7.543 1.00 97.56 97 LYS A CA 1
ATOM 784 C C . LYS A 1 97 ? 0.833 7.752 7.044 1.00 97.56 97 LYS A C 1
ATOM 786 O O . LYS A 1 97 ? 0.648 8.372 5.995 1.00 97.56 97 LYS A O 1
ATOM 791 N N . ALA A 1 98 ? -0.173 7.274 7.777 1.00 97.62 98 ALA A N 1
ATOM 792 C CA . ALA A 1 98 ? -1.578 7.480 7.437 1.00 97.62 98 ALA A CA 1
ATOM 793 C C . ALA A 1 98 ? -1.969 8.967 7.511 1.00 97.62 98 ALA A C 1
ATOM 795 O O . ALA A 1 98 ? -2.589 9.480 6.578 1.00 97.62 98 ALA A O 1
ATOM 796 N N . GLN A 1 99 ? -1.538 9.694 8.547 1.00 98.00 99 GLN A N 1
ATOM 797 C CA . GLN A 1 99 ? -1.745 11.143 8.647 1.00 98.00 99 GLN A CA 1
ATOM 798 C C . GLN A 1 99 ? -1.031 11.908 7.522 1.00 98.00 99 GLN A C 1
ATOM 800 O O . GLN A 1 99 ? -1.600 12.827 6.930 1.00 98.00 99 GLN A O 1
ATOM 805 N N . ALA A 1 100 ? 0.206 11.529 7.195 1.00 98.31 100 ALA A N 1
ATOM 806 C CA . ALA A 1 100 ? 0.969 12.138 6.111 1.00 98.31 100 ALA A CA 1
ATOM 807 C C . ALA A 1 100 ? 0.318 11.899 4.742 1.00 98.31 100 ALA A C 1
ATOM 809 O O . ALA A 1 100 ? 0.318 12.798 3.901 1.00 98.31 100 ALA A O 1
ATOM 810 N N . LEU A 1 101 ? -0.258 10.713 4.518 1.00 98.00 101 LEU A N 1
ATOM 811 C CA . LEU A 1 101 ? -1.025 10.420 3.310 1.00 98.00 101 LEU A CA 1
ATOM 812 C C . LEU A 1 101 ? -2.325 11.232 3.263 1.00 98.00 101 LEU A C 1
ATOM 814 O O . LEU A 1 101 ? -2.637 11.787 2.216 1.00 98.00 101 LEU A O 1
ATOM 818 N N . LEU A 1 102 ? -3.040 11.373 4.386 1.00 97.62 102 LEU A N 1
ATOM 819 C CA . LEU A 1 102 ? -4.274 12.166 4.451 1.00 97.62 102 LEU A CA 1
ATOM 820 C C . LEU A 1 102 ? -4.057 13.630 4.053 1.00 97.62 102 LEU A C 1
ATOM 822 O O . LEU A 1 102 ? -4.914 14.211 3.403 1.00 97.62 102 LEU A O 1
ATOM 826 N N . LYS A 1 103 ? -2.906 14.215 4.407 1.00 97.25 103 LYS A N 1
ATOM 827 C CA . LYS A 1 103 ? -2.531 15.591 4.028 1.00 97.25 103 LYS A CA 1
ATOM 828 C C . LYS A 1 103 ? -2.279 15.768 2.524 1.00 97.25 103 LYS A C 1
ATOM 830 O O . LYS A 1 103 ? -2.267 16.897 2.049 1.00 97.25 103 LYS A O 1
ATOM 835 N N . LYS A 1 104 ? -2.016 14.677 1.798 1.00 94.69 104 LYS A N 1
ATOM 836 C CA . LYS A 1 104 ? -1.766 14.670 0.345 1.00 94.69 104 LYS A CA 1
ATOM 837 C C . LYS A 1 104 ? -3.028 14.365 -0.475 1.00 94.69 104 LYS A C 1
ATOM 839 O O . LYS A 1 104 ? -2.982 14.495 -1.695 1.00 94.69 104 LYS A O 1
ATOM 844 N N . LEU A 1 105 ? -4.098 13.918 0.187 1.00 92.31 105 LEU A N 1
ATOM 845 C CA . LEU A 1 105 ? -5.399 13.552 -0.382 1.00 92.31 105 LEU A CA 1
ATOM 846 C C . LEU A 1 105 ? -6.394 14.704 -0.285 1.00 92.31 105 LEU A C 1
ATOM 848 O O . LEU A 1 105 ? -7.385 14.658 -1.048 1.00 92.31 105 LEU A O 1
#

Sequence (105 aa):
MTYYLLGRWCIAIADLTWLERKAAALLFGKPPESSYDEALKFLLKADEVATEVWKERLLAIAQVYHKKKDYPAARTWVHKALALPTGLEEDEISHEKAQALLKKL

Secondary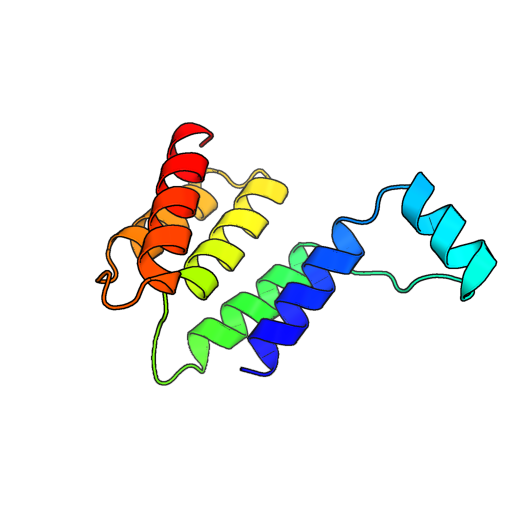 structure (DSSP, 8-state):
-HHHHHHHHHHHHHH--HHHHHHHHHHHSSPP---HHHHHHHHHHHHHT-SS--HHHHHHHHHHHHHTT-HHHHHHHHHHHHHS---SHHHHHHHHHHHHHHTT-

InterPro domains:
  IPR011990 Tetratricopeptide-like helical domain superfamily [G3DSA:1.25.40.10] (33-105)
  IPR011990 Tetratricopeptide-like helical domain superfamily [SSF48452] (27-84)